Protein AF-A0A8S3U7D0-F1 (afdb_monomer_lite)

pLDDT: mean 70.33, std 17.86, range [30.7, 92.88]

Radius of gyration: 31.57 Å; chains: 1; bounding box: 53×74×110 Å

Secondary structure (DSSP, 8-state):
---SHHHHHHHHHHHHHHHHHHHHHHHHHHHHHHHHHHHHHHHHHHHHHHHHHHHH---HHHHHHHHHHHHHHHHHHHHHHHHHHHHHHHS------SS---------------------SHHHHHHHHHHHHHHHHHHHHHHHHHHHHHHHHHHHHHHHHHHHS-------

Sequence (172 aa):
MSHSESVSDRELRSLRTLTSDGDHLFEQSNERHHYILRTIKRDIDAILLDVDYLKSYRTRESESEHASFKVSFYALKAKISVVKQHLSELLPRRSIENSERTHKSRSSQHSSRHTVSTRHSSLSAQSEILKQTVKLETAKTRLKYAKEEAELLHREATLKAEKKCPRYEARR

Foldseek 3Di:
DPDPPVVVVVVVVVVVVVVVVVVVVVVVVVVVVVVVVVVVVVVVVVLVVLLVVLVVDPDPVSVVVNVVSVVVVVVVVVVVVVVVVVVVVVDPCPPPPPDPDDDDDDDDDDDDDDDDDDDPDPVVVVVVVVVVVVVVVVVVVVVVVVVVVVVVVVVVVVVVVCVVDDPPDDDD

Organism: Mytilus edulis (NCBI:txid6550)

Structure (mmCIF, N/CA/C/O backbone):
data_AF-A0A8S3U7D0-F1
#
_entry.id   AF-A0A8S3U7D0-F1
#
loop_
_atom_site.group_PDB
_atom_site.id
_atom_site.type_symbol
_atom_site.label_atom_id
_atom_site.label_alt_id
_atom_site.label_comp_id
_atom_site.label_asym_id
_atom_site.label_entity_id
_atom_site.label_seq_id
_atom_site.pdbx_PDB_ins_code
_atom_site.Cartn_x
_atom_site.Cartn_y
_atom_site.Cartn_z
_atom_site.occupancy
_atom_site.B_iso_or_equiv
_atom_site.auth_seq_id
_atom_site.auth_comp_id
_atom_site.auth_asym_id
_atom_site.auth_atom_id
_atom_site.pdbx_PDB_model_num
ATOM 1 N N . MET A 1 1 ? 32.929 -15.141 -57.058 1.00 44.50 1 MET A N 1
ATOM 2 C CA . MET A 1 1 ? 33.149 -14.068 -56.064 1.00 44.50 1 MET A CA 1
ATOM 3 C C . MET A 1 1 ? 31.771 -13.597 -55.623 1.00 44.50 1 MET A C 1
ATOM 5 O O . MET A 1 1 ? 31.248 -12.659 -56.200 1.00 44.50 1 MET A O 1
ATOM 9 N N . SER A 1 2 ? 31.137 -14.331 -54.701 1.00 50.75 2 SER A N 1
ATOM 10 C CA . SER A 1 2 ? 29.699 -14.203 -54.391 1.00 50.75 2 SER A CA 1
ATOM 11 C C . SER A 1 2 ? 29.471 -14.387 -52.885 1.00 50.75 2 SER A C 1
ATOM 13 O O . SER A 1 2 ? 28.762 -15.291 -52.453 1.00 50.75 2 SER A O 1
ATOM 15 N N . HIS A 1 3 ? 30.186 -13.619 -52.062 1.00 47.50 3 HIS A N 1
ATOM 16 C CA . HIS A 1 3 ? 30.156 -13.754 -50.595 1.00 47.50 3 HIS A CA 1
ATOM 17 C C . HIS A 1 3 ? 29.755 -12.465 -49.862 1.00 47.50 3 HIS A C 1
ATOM 19 O O . HIS A 1 3 ? 29.765 -12.439 -48.636 1.00 47.50 3 HIS A O 1
ATOM 25 N N . SER A 1 4 ? 29.365 -11.407 -50.580 1.00 52.38 4 SER A N 1
ATOM 26 C CA . SER A 1 4 ? 28.982 -10.125 -49.972 1.00 52.38 4 SER A CA 1
ATOM 27 C C . SER A 1 4 ? 27.483 -9.983 -49.678 1.00 52.38 4 SER A C 1
ATOM 29 O O . SER A 1 4 ? 27.128 -9.236 -48.774 1.00 52.38 4 SER A O 1
ATOM 31 N N . GLU A 1 5 ? 26.594 -10.705 -50.369 1.00 51.06 5 GLU A N 1
ATOM 32 C CA . GLU A 1 5 ? 25.137 -10.574 -50.156 1.00 51.06 5 GLU A CA 1
ATOM 33 C C . GLU A 1 5 ? 24.626 -11.352 -48.929 1.00 51.06 5 GLU A C 1
ATOM 35 O O . GLU A 1 5 ? 23.720 -10.899 -48.235 1.00 51.06 5 GLU A O 1
ATOM 40 N N . SER A 1 6 ? 25.251 -12.479 -48.571 1.00 56.03 6 SER A N 1
ATOM 41 C CA . SER A 1 6 ? 24.789 -13.330 -47.460 1.00 56.03 6 SER A CA 1
ATOM 42 C C . SER A 1 6 ? 25.067 -12.763 -46.062 1.00 56.03 6 SER A C 1
ATOM 44 O O . SER A 1 6 ? 24.451 -13.197 -45.088 1.00 56.03 6 SER A O 1
ATOM 46 N N . VAL A 1 7 ? 26.014 -11.827 -45.940 1.00 54.53 7 VAL A N 1
ATOM 47 C CA . VAL A 1 7 ? 26.353 -11.189 -44.656 1.00 54.53 7 VAL A CA 1
ATOM 48 C C . VAL A 1 7 ? 25.312 -10.124 -44.305 1.00 54.53 7 VAL A C 1
ATOM 50 O O . VAL A 1 7 ? 24.839 -10.091 -43.172 1.00 54.53 7 VAL A O 1
ATOM 53 N N . SER A 1 8 ? 24.861 -9.351 -45.298 1.00 66.12 8 SER A N 1
ATOM 54 C CA . SER A 1 8 ? 23.867 -8.287 -45.112 1.00 66.12 8 SER A CA 1
ATOM 55 C C . SER A 1 8 ? 22.503 -8.834 -44.676 1.00 66.12 8 SER A C 1
ATOM 57 O O . SER A 1 8 ? 21.916 -8.350 -43.710 1.00 66.12 8 SER A O 1
ATOM 59 N N . ASP A 1 9 ? 22.038 -9.925 -45.288 1.00 61.69 9 ASP A N 1
ATOM 60 C CA . ASP A 1 9 ? 20.778 -10.570 -44.898 1.00 61.69 9 ASP A CA 1
ATOM 61 C C . ASP A 1 9 ? 20.821 -11.175 -43.490 1.00 61.69 9 ASP A C 1
ATOM 63 O O . ASP A 1 9 ? 19.810 -11.210 -42.782 1.00 61.69 9 ASP A O 1
ATOM 67 N N . ARG A 1 10 ? 21.990 -11.662 -43.061 1.00 63.62 10 ARG A N 1
ATOM 68 C CA . ARG A 1 10 ? 22.183 -12.214 -41.717 1.00 63.62 10 ARG A CA 1
ATOM 69 C C . ARG A 1 10 ? 22.217 -11.109 -40.662 1.00 63.62 10 ARG A C 1
ATOM 71 O O . ARG A 1 10 ? 21.615 -11.274 -39.602 1.00 63.62 10 ARG A O 1
ATOM 78 N N . GLU A 1 11 ? 22.861 -9.985 -40.960 1.00 64.75 11 GLU A N 1
ATOM 79 C CA . GLU A 1 11 ? 22.884 -8.802 -40.094 1.00 64.75 11 GLU A CA 1
ATOM 80 C C . GLU A 1 11 ? 21.499 -8.160 -39.967 1.00 64.75 11 GLU A C 1
ATOM 82 O O . GLU A 1 11 ? 21.070 -7.856 -38.856 1.00 64.75 11 GLU A O 1
ATOM 87 N N . LEU A 1 12 ? 20.743 -8.050 -41.065 1.00 60.19 12 LEU A N 1
ATOM 88 C CA . LEU A 1 12 ? 19.370 -7.534 -41.055 1.00 60.19 12 LEU A CA 1
ATOM 89 C C . LEU A 1 12 ? 18.411 -8.426 -40.255 1.00 60.19 12 LEU A C 1
ATOM 91 O O . LEU A 1 12 ? 17.553 -7.917 -39.530 1.00 60.19 12 LEU A O 1
ATOM 95 N N . ARG A 1 13 ? 18.560 -9.756 -40.340 1.00 62.44 13 ARG A N 1
ATOM 96 C CA . ARG A 1 13 ? 17.793 -10.693 -39.500 1.00 62.44 13 ARG A CA 1
ATOM 97 C C . ARG A 1 13 ? 18.176 -10.571 -38.028 1.00 62.44 13 ARG A C 1
ATOM 99 O O . ARG A 1 13 ? 17.275 -10.518 -37.201 1.00 62.44 13 ARG A O 1
ATOM 106 N N . SER A 1 14 ? 19.471 -10.461 -37.725 1.00 60.16 14 SER A N 1
ATOM 107 C CA . SER A 1 14 ? 19.988 -10.274 -36.362 1.00 60.16 14 SER A CA 1
ATOM 108 C C . SER A 1 14 ? 19.473 -8.978 -35.721 1.00 60.16 14 SER A C 1
ATOM 110 O O . SER A 1 14 ? 18.976 -8.986 -34.594 1.00 60.16 14 SER A O 1
ATOM 112 N N . LEU A 1 15 ? 19.501 -7.871 -36.469 1.00 59.97 15 LEU A N 1
ATOM 113 C CA . LEU A 1 15 ? 18.948 -6.581 -36.049 1.00 59.97 15 LEU A CA 1
ATOM 114 C C . LEU A 1 15 ? 17.433 -6.655 -35.828 1.00 59.97 15 LEU A C 1
ATOM 116 O O . LEU A 1 15 ? 16.942 -6.143 -34.824 1.00 59.97 15 LEU A O 1
ATOM 120 N N . ARG A 1 16 ? 16.685 -7.335 -36.710 1.00 58.47 16 ARG A N 1
ATOM 121 C CA . ARG A 1 16 ? 15.242 -7.563 -36.517 1.00 58.47 16 ARG A CA 1
ATOM 122 C C . ARG A 1 16 ? 14.942 -8.381 -35.266 1.00 58.47 16 ARG A C 1
ATOM 124 O O . ARG A 1 16 ? 14.026 -8.011 -34.542 1.00 58.47 16 ARG A O 1
ATOM 131 N N . THR A 1 17 ? 15.701 -9.440 -34.984 1.00 62.88 17 THR A N 1
ATOM 132 C CA . THR A 1 17 ? 15.531 -10.225 -33.750 1.00 62.88 17 THR A CA 1
ATOM 133 C C . THR A 1 17 ? 15.858 -9.406 -32.505 1.00 62.88 17 THR A C 1
ATOM 135 O O . THR A 1 17 ? 15.052 -9.382 -31.588 1.00 62.88 17 THR A O 1
ATOM 138 N N . LEU A 1 18 ? 16.945 -8.625 -32.509 1.00 62.50 18 LEU A N 1
ATOM 139 C CA . LEU A 1 18 ? 17.284 -7.710 -31.408 1.00 62.50 18 LEU A CA 1
ATOM 140 C C . LEU A 1 18 ? 16.193 -6.659 -31.153 1.00 62.50 18 LEU A C 1
ATOM 142 O O . LEU A 1 18 ? 15.922 -6.315 -30.005 1.00 62.50 18 LEU A O 1
ATOM 146 N N . THR A 1 19 ? 15.562 -6.165 -32.219 1.00 72.19 19 THR A N 1
ATOM 147 C CA . THR A 1 19 ? 14.475 -5.181 -32.117 1.00 72.19 19 THR A CA 1
ATOM 148 C C . THR A 1 19 ? 13.193 -5.839 -31.600 1.00 72.19 19 THR A C 1
ATOM 150 O O . THR A 1 19 ? 12.587 -5.329 -30.667 1.00 72.19 19 THR A O 1
ATOM 153 N N . SER A 1 20 ? 12.838 -7.016 -32.124 1.00 72.94 20 SER A N 1
ATOM 154 C CA . SER A 1 20 ? 11.674 -7.795 -31.678 1.00 72.94 20 SER A CA 1
ATOM 155 C C . SER A 1 20 ? 11.792 -8.243 -30.219 1.00 72.94 20 SER A C 1
ATOM 157 O O . SER A 1 20 ? 10.808 -8.205 -29.485 1.00 72.94 20 SER A O 1
ATOM 159 N N . ASP A 1 21 ? 12.982 -8.662 -29.789 1.00 74.81 21 ASP A N 1
ATOM 160 C CA . ASP A 1 21 ? 13.243 -9.045 -28.401 1.00 74.81 21 ASP A CA 1
ATOM 161 C C . ASP A 1 21 ? 13.171 -7.817 -27.482 1.00 74.81 21 ASP A C 1
ATOM 163 O O . ASP A 1 21 ? 12.626 -7.893 -26.381 1.00 74.81 21 ASP A O 1
ATOM 167 N N . GLY A 1 22 ? 13.665 -6.663 -27.947 1.00 76.00 22 GLY A N 1
ATOM 168 C CA . GLY A 1 22 ? 13.534 -5.382 -27.253 1.00 76.00 22 GLY A CA 1
ATOM 169 C C . GLY A 1 22 ? 12.078 -4.946 -27.079 1.00 76.00 22 GLY A C 1
ATOM 170 O O . GLY A 1 22 ? 11.684 -4.574 -25.973 1.00 76.00 22 GLY A O 1
ATOM 171 N N . ASP A 1 23 ? 11.274 -5.057 -28.137 1.00 72.19 23 ASP A N 1
ATOM 172 C CA . ASP A 1 23 ? 9.846 -4.735 -28.121 1.00 72.19 23 ASP A CA 1
ATOM 173 C C . ASP A 1 23 ? 9.082 -5.667 -27.172 1.00 72.19 23 ASP A C 1
ATOM 175 O O . ASP A 1 23 ? 8.325 -5.200 -26.322 1.00 72.19 23 ASP A O 1
ATOM 179 N N . HIS A 1 24 ? 9.361 -6.973 -27.221 1.00 79.38 24 HIS A N 1
ATOM 180 C CA . HIS A 1 24 ? 8.751 -7.950 -26.321 1.00 79.38 24 HIS A CA 1
ATOM 181 C C . HIS A 1 24 ? 9.128 -7.704 -24.848 1.00 79.38 24 HIS A C 1
ATOM 183 O O . HIS A 1 24 ? 8.281 -7.785 -23.958 1.00 79.38 24 HIS A O 1
ATOM 189 N N . LEU A 1 25 ? 10.392 -7.373 -24.556 1.00 77.88 25 LEU A N 1
ATOM 190 C CA . LEU A 1 25 ? 10.829 -7.030 -23.197 1.00 77.88 25 LEU A CA 1
ATOM 191 C C . LEU A 1 25 ? 10.197 -5.724 -22.699 1.00 77.88 25 LEU A C 1
ATOM 193 O O . LEU A 1 25 ? 9.839 -5.621 -21.521 1.00 77.88 25 LEU A O 1
ATOM 197 N N . PHE A 1 26 ? 10.044 -4.733 -23.579 1.00 75.06 26 PHE A N 1
ATOM 198 C CA . PHE A 1 26 ? 9.354 -3.488 -23.261 1.00 75.06 26 PHE A CA 1
ATOM 199 C C . PHE A 1 26 ? 7.873 -3.735 -22.964 1.00 75.06 26 PHE A C 1
ATOM 201 O O . PHE A 1 26 ? 7.370 -3.262 -21.944 1.00 75.06 26 PHE A O 1
ATOM 208 N N . GLU A 1 27 ? 7.195 -4.522 -23.796 1.00 79.94 27 GLU A N 1
ATOM 209 C CA . GLU A 1 27 ? 5.783 -4.859 -23.635 1.00 79.94 27 GLU A CA 1
ATOM 210 C C . GLU A 1 27 ? 5.547 -5.662 -22.349 1.00 79.94 27 GLU A C 1
ATOM 212 O O . GLU A 1 27 ? 4.723 -5.270 -21.523 1.00 79.94 27 GLU A O 1
ATOM 217 N N . GLN A 1 28 ? 6.379 -6.672 -22.075 1.00 83.50 28 GLN A N 1
ATOM 218 C CA . GLN A 1 28 ? 6.338 -7.434 -20.823 1.00 83.50 28 GLN A CA 1
ATOM 219 C C . GLN A 1 28 ? 6.586 -6.549 -19.590 1.00 83.50 28 GLN A C 1
ATOM 221 O O . GLN A 1 28 ? 5.946 -6.713 -18.544 1.00 83.50 28 GLN A O 1
ATOM 226 N N . SER A 1 29 ? 7.525 -5.604 -19.680 1.00 80.38 29 SER A N 1
ATOM 227 C CA . SER A 1 29 ? 7.755 -4.625 -18.617 1.00 80.38 29 SER A CA 1
ATOM 228 C C . SER A 1 29 ? 6.515 -3.757 -18.413 1.00 80.38 29 SER A C 1
ATOM 230 O O . SER A 1 29 ? 6.062 -3.578 -17.281 1.00 80.38 29 SER A O 1
ATOM 232 N N . ASN A 1 30 ? 5.916 -3.257 -19.490 1.00 83.50 30 ASN A N 1
ATOM 233 C CA . ASN A 1 30 ? 4.748 -2.390 -19.429 1.00 83.50 30 ASN A CA 1
ATOM 234 C C . ASN A 1 30 ? 3.520 -3.120 -18.856 1.00 83.50 30 ASN A C 1
ATOM 236 O O . ASN A 1 30 ? 2.820 -2.579 -18.000 1.00 83.50 30 ASN A O 1
ATOM 240 N N . GLU A 1 31 ? 3.307 -4.385 -19.225 1.00 87.31 31 GLU A N 1
ATOM 241 C CA . GLU A 1 31 ? 2.273 -5.247 -18.644 1.00 87.31 31 GLU A CA 1
ATOM 242 C C . GLU A 1 31 ? 2.448 -5.430 -17.134 1.00 87.31 31 GLU A C 1
ATOM 244 O O . GLU A 1 31 ? 1.482 -5.292 -16.375 1.00 87.31 31 GLU A O 1
ATOM 249 N N . ARG A 1 32 ? 3.682 -5.672 -16.670 1.00 87.00 32 ARG A N 1
ATOM 250 C CA . ARG A 1 32 ? 3.983 -5.759 -15.231 1.00 87.00 32 ARG A CA 1
ATOM 251 C C . ARG A 1 32 ? 3.664 -4.454 -14.512 1.00 87.00 32 ARG A C 1
ATOM 253 O O . ARG A 1 32 ? 3.028 -4.484 -13.458 1.00 87.00 32 ARG A O 1
ATOM 260 N N . HIS A 1 33 ? 4.057 -3.313 -15.074 1.00 85.12 33 HIS A N 1
ATOM 261 C CA . HIS A 1 33 ? 3.747 -2.010 -14.487 1.00 85.12 33 HIS A CA 1
ATOM 262 C C . HIS A 1 33 ? 2.235 -1.755 -14.457 1.00 85.12 33 HIS A C 1
ATOM 264 O O . HIS A 1 33 ? 1.705 -1.336 -13.428 1.00 85.12 33 HIS A O 1
ATOM 270 N N . HIS A 1 34 ? 1.511 -2.082 -15.530 1.00 89.06 34 HIS A N 1
ATOM 271 C CA . HIS A 1 34 ? 0.053 -1.987 -15.568 1.00 89.06 34 HIS A CA 1
ATOM 272 C C . HIS A 1 34 ? -0.624 -2.880 -14.528 1.00 89.06 34 HIS A C 1
ATOM 274 O O . HIS A 1 34 ? -1.575 -2.442 -13.878 1.00 89.06 34 HIS A O 1
ATOM 280 N N . TYR A 1 35 ? -0.137 -4.105 -14.338 1.00 91.25 35 TYR A N 1
ATOM 281 C CA . TYR A 1 35 ? -0.630 -5.000 -13.297 1.00 91.25 35 TYR A CA 1
ATOM 282 C C . TYR A 1 35 ? -0.431 -4.396 -11.902 1.00 91.25 35 TYR A C 1
ATOM 284 O O . TYR A 1 35 ? -1.390 -4.296 -11.138 1.00 91.25 35 TYR A O 1
ATOM 292 N N . ILE A 1 36 ? 0.777 -3.910 -11.600 1.00 89.75 36 ILE A N 1
ATOM 293 C CA . ILE A 1 36 ? 1.095 -3.270 -10.315 1.00 89.75 36 ILE A CA 1
ATOM 294 C C . ILE A 1 36 ? 0.192 -2.055 -10.076 1.00 89.75 36 ILE A C 1
ATOM 296 O O . ILE A 1 36 ? -0.382 -1.917 -8.997 1.00 89.75 36 ILE A O 1
ATOM 300 N N . LEU A 1 37 ? 0.002 -1.202 -11.086 1.00 89.62 37 LEU A N 1
ATOM 301 C CA . LEU A 1 37 ? -0.868 -0.030 -10.984 1.00 89.62 37 LEU A CA 1
ATOM 302 C C . LEU A 1 37 ? -2.331 -0.408 -10.715 1.00 89.62 37 LEU A C 1
ATOM 304 O O . LEU A 1 37 ? -2.998 0.266 -9.931 1.00 89.62 37 LEU A O 1
ATOM 308 N N . ARG A 1 38 ? -2.838 -1.493 -11.319 1.00 92.12 38 ARG A N 1
ATOM 309 C CA . ARG A 1 38 ? -4.192 -1.996 -11.027 1.00 92.12 38 ARG A CA 1
ATOM 310 C C . ARG A 1 38 ? -4.315 -2.514 -9.599 1.00 92.12 38 ARG A C 1
ATOM 312 O O . ARG A 1 38 ? -5.336 -2.256 -8.970 1.00 92.12 38 ARG A O 1
ATOM 319 N N . THR A 1 39 ? -3.308 -3.220 -9.093 1.00 91.00 39 THR A N 1
ATOM 320 C CA . THR A 1 39 ? -3.295 -3.704 -7.705 1.00 91.00 39 THR A CA 1
ATOM 321 C C . THR A 1 39 ? -3.297 -2.535 -6.729 1.00 91.00 39 THR A C 1
ATOM 323 O O . THR A 1 39 ? -4.188 -2.454 -5.895 1.00 91.00 39 THR A O 1
ATOM 326 N N . ILE A 1 40 ? -2.409 -1.555 -6.929 1.00 88.94 40 ILE A N 1
ATOM 327 C CA . ILE A 1 40 ? -2.368 -0.336 -6.109 1.00 88.94 40 ILE A CA 1
ATOM 328 C C . ILE A 1 40 ? -3.721 0.383 -6.125 1.00 88.94 40 ILE A C 1
ATOM 330 O O . ILE A 1 40 ? -4.181 0.850 -5.088 1.00 88.94 40 ILE A O 1
ATOM 334 N N . LYS A 1 41 ? -4.379 0.469 -7.289 1.00 91.69 41 LYS A N 1
ATOM 335 C CA . LYS A 1 41 ? -5.713 1.070 -7.385 1.00 91.69 41 LYS A CA 1
ATOM 336 C C . LYS A 1 41 ? -6.731 0.326 -6.515 1.00 91.69 41 LYS A C 1
ATOM 338 O O . LYS A 1 41 ? -7.444 0.973 -5.760 1.00 91.69 41 LYS A O 1
ATOM 343 N N . ARG A 1 42 ? -6.776 -1.008 -6.595 1.00 92.88 42 ARG A N 1
ATOM 344 C CA . ARG A 1 42 ? -7.686 -1.824 -5.773 1.00 92.88 42 ARG A CA 1
ATOM 345 C C . ARG A 1 42 ? -7.424 -1.642 -4.281 1.00 92.88 42 ARG A C 1
ATOM 347 O O . ARG A 1 42 ? -8.378 -1.510 -3.526 1.00 92.88 42 ARG A O 1
ATOM 354 N N . ASP A 1 43 ? -6.159 -1.587 -3.878 1.00 90.44 43 ASP A N 1
ATOM 355 C CA . ASP A 1 43 ? -5.785 -1.382 -2.477 1.00 90.44 43 ASP A CA 1
ATOM 356 C C . ASP A 1 43 ? -6.233 0.001 -1.981 1.00 90.44 43 ASP A C 1
ATOM 358 O O . ASP A 1 43 ? -6.752 0.130 -0.874 1.00 90.44 43 ASP A O 1
ATOM 362 N N . ILE A 1 44 ? -6.089 1.041 -2.812 1.00 91.75 44 ILE A N 1
ATOM 363 C CA . ILE A 1 44 ? -6.593 2.387 -2.503 1.00 91.75 44 ILE A CA 1
ATOM 364 C C . ILE A 1 44 ? -8.117 2.375 -2.368 1.00 91.75 44 ILE A C 1
ATOM 366 O O . ILE A 1 44 ? -8.634 2.928 -1.400 1.00 91.75 44 ILE A O 1
ATOM 370 N N . ASP A 1 45 ? -8.828 1.748 -3.307 1.00 90.56 45 ASP A N 1
ATOM 371 C CA . ASP A 1 45 ? -10.291 1.671 -3.283 1.00 90.56 45 ASP A CA 1
ATOM 372 C C . ASP A 1 45 ? -10.785 0.935 -2.021 1.00 90.56 45 ASP A C 1
ATOM 374 O O . ASP A 1 45 ? -11.733 1.388 -1.379 1.00 90.56 45 ASP A O 1
ATOM 378 N N . ALA A 1 46 ? -10.104 -0.141 -1.608 1.00 89.31 46 ALA A N 1
ATOM 379 C CA . ALA A 1 46 ? -10.403 -0.866 -0.372 1.00 89.31 46 ALA A CA 1
ATOM 380 C C . ALA A 1 46 ? -10.187 0.001 0.880 1.00 89.31 46 ALA A C 1
ATOM 382 O O . ALA A 1 46 ? -11.072 0.092 1.725 1.00 89.31 46 ALA A O 1
ATOM 383 N N . ILE A 1 47 ? -9.060 0.716 0.966 1.00 87.88 47 ILE A N 1
ATOM 384 C CA . ILE A 1 47 ? -8.782 1.627 2.089 1.00 87.88 47 ILE A CA 1
ATOM 385 C C . ILE A 1 47 ? -9.831 2.742 2.167 1.00 87.88 47 ILE A C 1
ATOM 387 O O . ILE A 1 47 ? -10.238 3.133 3.259 1.00 87.88 47 ILE A O 1
ATOM 391 N N . LEU A 1 48 ? -10.261 3.287 1.025 1.00 87.19 48 LEU A N 1
ATOM 392 C CA . LEU A 1 48 ? -11.303 4.315 0.999 1.00 87.19 48 LEU A CA 1
ATOM 393 C C . LEU A 1 48 ? -12.639 3.768 1.514 1.00 87.19 48 LEU A C 1
ATOM 395 O O . LEU A 1 48 ? -13.300 4.450 2.298 1.00 87.19 48 LEU A O 1
ATOM 399 N N . LEU A 1 49 ? -12.990 2.536 1.136 1.00 86.88 49 LEU A N 1
ATOM 400 C CA . LEU A 1 49 ? -14.181 1.850 1.631 1.00 86.88 49 LEU A CA 1
ATOM 401 C C . LEU A 1 49 ? -14.126 1.652 3.156 1.00 86.88 49 LEU A C 1
ATOM 403 O O . LEU A 1 49 ? -15.088 1.983 3.846 1.00 86.88 49 LEU A O 1
ATOM 407 N N . ASP A 1 50 ? -12.991 1.187 3.683 1.00 79.75 50 ASP A N 1
ATOM 408 C CA . ASP A 1 50 ? -12.781 0.989 5.123 1.00 79.75 50 ASP A CA 1
ATOM 409 C C . ASP A 1 50 ? -12.859 2.313 5.889 1.00 79.75 50 ASP A C 1
ATOM 411 O O . ASP A 1 50 ? -13.473 2.402 6.950 1.00 79.75 50 ASP A O 1
ATOM 415 N N . VAL A 1 51 ? -12.281 3.382 5.336 1.00 78.19 51 VAL A N 1
ATOM 416 C CA . VAL A 1 51 ? -12.345 4.723 5.925 1.00 78.19 51 VAL A CA 1
ATOM 417 C C . VAL A 1 51 ? -13.782 5.235 5.990 1.00 78.19 51 VAL A C 1
ATOM 419 O O . VAL A 1 51 ? -14.165 5.831 6.998 1.00 78.19 51 VAL A O 1
ATOM 422 N N . ASP A 1 52 ? -14.576 5.034 4.941 1.00 78.38 52 ASP A N 1
ATOM 423 C CA . ASP A 1 52 ? -15.973 5.465 4.925 1.00 78.38 52 ASP A CA 1
ATOM 424 C C . ASP A 1 52 ? -16.851 4.599 5.839 1.00 78.38 52 ASP A C 1
ATOM 426 O O . ASP A 1 52 ? -17.702 5.138 6.553 1.00 78.38 52 ASP A O 1
ATOM 430 N N . TYR A 1 53 ? -16.576 3.294 5.921 1.00 75.06 53 TYR A N 1
ATOM 431 C CA . TYR A 1 53 ? -17.182 2.404 6.908 1.00 75.06 53 TYR A CA 1
ATOM 432 C C . TYR A 1 53 ? -16.873 2.874 8.336 1.00 75.06 53 TYR A C 1
ATOM 434 O O . TYR A 1 53 ? -17.793 3.106 9.119 1.00 75.06 53 TYR A O 1
ATOM 442 N N . LEU A 1 54 ? -15.608 3.131 8.672 1.00 67.50 54 LEU A N 1
ATOM 443 C CA . LEU A 1 54 ? -15.209 3.576 10.010 1.00 67.50 54 LEU A CA 1
ATOM 444 C C . LEU A 1 54 ? -15.783 4.947 10.386 1.00 67.50 54 LEU A C 1
ATOM 446 O O . LEU A 1 54 ? -16.146 5.146 11.542 1.00 67.50 54 LEU A O 1
ATOM 450 N N . LYS A 1 55 ? -15.944 5.877 9.434 1.00 66.50 55 LYS A N 1
ATOM 451 C CA . LYS A 1 55 ? -16.637 7.157 9.686 1.00 66.50 55 LYS A CA 1
ATOM 452 C C . LYS A 1 55 ? -18.105 6.977 10.081 1.00 66.50 55 LYS A C 1
ATOM 454 O O . LYS A 1 55 ? -18.653 7.847 10.759 1.00 66.50 55 LYS A O 1
ATOM 459 N N . SER A 1 56 ? -18.755 5.902 9.630 1.00 66.19 56 SER A N 1
ATOM 460 C CA . SER A 1 56 ? -20.160 5.627 9.955 1.00 66.19 56 SER A CA 1
ATOM 461 C C . SER A 1 56 ? -20.350 5.103 11.385 1.00 66.19 56 SER A C 1
ATOM 463 O O . SER A 1 56 ? -21.406 5.315 11.983 1.00 66.19 56 SER A O 1
ATOM 465 N N . TYR A 1 57 ? -19.304 4.520 11.980 1.00 57.75 57 TYR A N 1
ATOM 466 C CA . TYR A 1 57 ? -19.282 4.110 13.381 1.00 57.75 57 TYR A CA 1
ATOM 467 C C . TYR A 1 57 ? -18.732 5.253 14.245 1.00 57.75 57 TYR A C 1
ATOM 469 O O . TYR A 1 57 ? -17.592 5.675 14.090 1.00 57.75 57 TYR A O 1
ATOM 477 N N . ARG A 1 58 ? -19.537 5.778 15.178 1.00 61.91 58 ARG A N 1
ATOM 478 C CA . ARG A 1 58 ? -19.138 6.828 16.142 1.00 61.91 58 ARG A CA 1
ATOM 479 C C . ARG A 1 58 ? -18.655 6.216 17.456 1.00 61.91 58 ARG A C 1
ATOM 481 O O . ARG A 1 58 ? -19.224 6.459 18.517 1.00 61.91 58 ARG A O 1
ATOM 488 N N . THR A 1 59 ? -17.644 5.364 17.364 1.00 69.62 59 THR A N 1
ATOM 489 C CA . THR A 1 59 ? -17.003 4.737 18.526 1.00 69.62 59 THR A CA 1
ATOM 490 C C . THR A 1 59 ? -15.623 5.336 18.738 1.00 69.62 59 THR A C 1
ATOM 492 O O . THR A 1 59 ? -14.971 5.784 17.799 1.00 69.62 59 THR A O 1
ATOM 495 N N . ARG A 1 60 ? -15.144 5.345 19.980 1.00 67.44 60 ARG A N 1
ATOM 496 C CA . ARG A 1 60 ? -13.819 5.895 20.283 1.00 67.44 60 ARG A CA 1
ATOM 497 C C . ARG A 1 60 ? -12.697 5.060 19.642 1.00 67.44 60 ARG A C 1
ATOM 499 O O . ARG A 1 60 ? -11.652 5.613 19.304 1.00 67.44 60 ARG A O 1
ATOM 506 N N . GLU A 1 61 ? -12.922 3.759 19.426 1.00 72.56 61 GLU A N 1
ATOM 507 C CA . GLU A 1 61 ? -12.009 2.913 18.650 1.00 72.56 61 GLU A CA 1
ATOM 508 C C . GLU A 1 61 ? -11.973 3.301 17.161 1.00 72.56 61 GLU A C 1
ATOM 510 O O . GLU A 1 61 ? -10.883 3.468 16.615 1.00 72.56 61 GLU A O 1
ATOM 515 N N . SER A 1 62 ? -13.122 3.544 16.517 1.00 67.25 62 SER A N 1
ATOM 516 C CA . SER A 1 62 ? -13.163 3.926 15.093 1.00 67.25 62 SER A CA 1
ATOM 517 C C . SER A 1 62 ? -12.532 5.295 14.812 1.00 67.25 62 SER A C 1
ATOM 519 O O . SER A 1 62 ? -11.893 5.476 13.776 1.00 67.25 62 SER A O 1
ATOM 521 N N . GLU A 1 63 ? -12.624 6.255 15.739 1.00 71.00 63 GLU A N 1
ATOM 522 C CA . GLU A 1 63 ? -11.912 7.540 15.636 1.00 71.00 63 GLU A CA 1
ATOM 523 C C . GLU A 1 63 ? -10.386 7.365 15.705 1.00 71.00 63 GLU A C 1
ATOM 525 O O . GLU A 1 63 ? -9.643 8.003 14.950 1.00 71.00 63 GLU A O 1
ATOM 530 N N . SER A 1 64 ? -9.916 6.473 16.582 1.00 79.75 64 SER A N 1
ATOM 531 C CA . SER A 1 64 ? -8.498 6.126 16.715 1.00 79.75 64 SER A CA 1
ATOM 532 C C . SER A 1 64 ? -7.970 5.428 15.457 1.00 79.75 64 SER A C 1
ATOM 534 O O . SER A 1 64 ? -6.911 5.789 14.932 1.00 79.75 64 SER A O 1
ATOM 536 N N . GLU A 1 65 ? -8.728 4.472 14.920 1.00 77.56 65 GLU A N 1
ATOM 537 C CA . GLU A 1 65 ? -8.392 3.795 13.666 1.00 77.56 65 GLU A CA 1
ATOM 538 C C . GLU A 1 65 ? -8.391 4.771 12.484 1.00 77.56 65 GLU A C 1
ATOM 540 O O . GLU A 1 65 ? -7.427 4.808 11.716 1.00 77.56 65 GLU A O 1
ATOM 545 N N . HIS A 1 66 ? -9.392 5.651 12.383 1.00 75.69 66 HIS A N 1
ATOM 546 C CA . HIS A 1 66 ? -9.448 6.682 11.347 1.00 75.69 66 HIS A CA 1
ATOM 547 C C . HIS A 1 66 ? -8.237 7.628 11.399 1.00 75.69 66 HIS A C 1
ATOM 549 O O . HIS A 1 66 ? -7.655 7.959 10.360 1.00 75.69 66 HIS A O 1
ATOM 555 N N . ALA A 1 67 ? -7.809 8.043 12.596 1.00 78.69 67 ALA A N 1
ATOM 556 C CA . ALA A 1 67 ? -6.610 8.860 12.765 1.00 78.69 67 ALA A CA 1
ATOM 557 C C . ALA A 1 67 ? -5.342 8.126 12.288 1.00 78.69 67 ALA A C 1
ATOM 559 O O . ALA A 1 67 ? -4.524 8.714 11.573 1.00 78.69 67 ALA A O 1
ATOM 560 N N . SER A 1 68 ? -5.209 6.835 12.607 1.00 81.56 68 SER A N 1
ATOM 561 C CA . SER A 1 68 ? -4.100 5.986 12.147 1.00 81.56 68 SER A CA 1
ATOM 562 C C . SER A 1 68 ? -4.076 5.835 10.618 1.00 81.56 68 SER A C 1
ATOM 564 O O . SER A 1 68 ? -3.033 6.017 9.972 1.00 81.56 68 SER A O 1
ATOM 566 N N . PHE A 1 69 ? -5.241 5.605 10.006 1.00 82.56 69 PHE A N 1
ATOM 567 C CA . PHE A 1 69 ? -5.385 5.556 8.550 1.00 82.56 69 PHE A CA 1
ATOM 568 C C . PHE A 1 69 ? -5.002 6.880 7.892 1.00 82.56 69 PHE A C 1
ATOM 570 O O . PHE A 1 69 ? -4.301 6.892 6.880 1.00 82.56 69 PHE A O 1
ATOM 577 N N . LYS A 1 70 ? -5.391 8.010 8.486 1.00 86.50 70 LYS A N 1
ATOM 578 C CA . LYS A 1 70 ? -5.067 9.341 7.969 1.00 86.50 70 LYS A CA 1
ATOM 579 C C . LYS A 1 70 ? -3.556 9.602 7.959 1.00 86.50 70 LYS A C 1
ATOM 581 O O . LYS A 1 70 ? -3.032 10.119 6.971 1.00 86.50 70 LYS A O 1
ATOM 586 N N . VAL A 1 71 ? -2.842 9.201 9.013 1.00 89.62 71 VAL A N 1
ATOM 587 C CA . VAL A 1 71 ? -1.369 9.283 9.071 1.00 89.62 71 VAL A CA 1
ATOM 588 C C . VAL A 1 71 ? -0.735 8.421 7.977 1.00 89.62 71 VAL A C 1
ATOM 590 O O . VAL A 1 71 ? 0.125 8.897 7.231 1.00 89.62 71 VAL A O 1
ATOM 593 N N . SER A 1 72 ? -1.207 7.183 7.828 1.00 87.44 72 SER A N 1
ATOM 594 C CA . SER A 1 72 ? -0.725 6.250 6.803 1.00 87.44 72 SER A CA 1
ATOM 595 C C . SER A 1 72 ? -0.961 6.781 5.384 1.00 87.44 72 SER A C 1
ATOM 597 O O . SER A 1 72 ? -0.065 6.734 4.538 1.00 87.44 72 SER A O 1
ATOM 599 N N . PHE A 1 73 ? -2.127 7.380 5.139 1.00 88.06 73 PHE A N 1
ATOM 600 C CA . PHE A 1 73 ? -2.476 8.009 3.869 1.00 88.06 73 PHE A CA 1
ATOM 601 C C . PHE A 1 73 ? -1.554 9.186 3.528 1.00 88.06 73 PHE A C 1
ATOM 603 O O . PHE A 1 73 ? -1.056 9.276 2.405 1.00 88.06 73 PHE A O 1
ATOM 610 N N . TYR A 1 74 ? -1.265 10.077 4.484 1.00 89.06 74 TYR A N 1
ATOM 611 C CA . TYR A 1 74 ? -0.335 11.186 4.243 1.00 89.06 74 TYR A CA 1
ATOM 612 C C . TYR A 1 74 ? 1.096 10.706 3.988 1.00 89.06 74 TYR A C 1
ATOM 6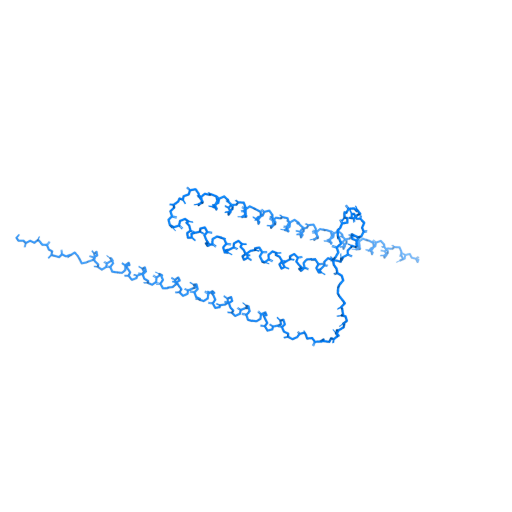14 O O . TYR A 1 74 ? 1.764 11.241 3.100 1.00 89.06 74 TYR A O 1
ATOM 622 N N . ALA A 1 75 ? 1.554 9.671 4.696 1.00 89.00 75 ALA A N 1
ATOM 623 C CA . ALA A 1 75 ? 2.859 9.064 4.446 1.00 89.00 75 ALA A CA 1
ATOM 624 C C . ALA A 1 75 ? 2.942 8.460 3.034 1.00 89.00 75 ALA A C 1
ATOM 626 O O . ALA A 1 75 ? 3.936 8.649 2.329 1.00 89.00 75 ALA A O 1
ATOM 627 N N . LEU A 1 76 ? 1.882 7.782 2.584 1.00 88.31 76 LEU A N 1
ATOM 628 C CA . LEU A 1 76 ? 1.793 7.255 1.224 1.00 88.31 76 LEU A CA 1
ATOM 629 C C . LEU A 1 76 ? 1.778 8.385 0.185 1.00 88.31 76 LEU A C 1
ATOM 631 O O . LEU A 1 76 ? 2.521 8.332 -0.795 1.00 88.31 76 LEU A O 1
ATOM 635 N N . LYS A 1 77 ? 1.002 9.446 0.425 1.00 89.19 77 LYS A N 1
ATOM 636 C CA . LYS A 1 77 ? 0.945 10.628 -0.445 1.00 89.19 77 LYS A CA 1
ATOM 637 C C . LYS A 1 77 ? 2.317 11.292 -0.594 1.00 89.19 77 LYS A C 1
ATOM 639 O O . LYS A 1 77 ? 2.689 11.665 -1.706 1.00 89.19 77 LYS A O 1
ATOM 644 N N . ALA A 1 78 ? 3.088 11.389 0.489 1.00 86.62 78 ALA A N 1
ATOM 645 C CA . ALA A 1 78 ? 4.454 11.904 0.452 1.00 86.62 78 ALA A CA 1
ATOM 646 C C . ALA A 1 78 ? 5.373 11.016 -0.405 1.00 86.62 78 ALA A C 1
ATOM 648 O O . ALA A 1 78 ? 6.069 11.528 -1.281 1.00 86.62 78 ALA A O 1
ATOM 649 N N . LYS A 1 79 ? 5.315 9.687 -0.234 1.00 89.25 79 LYS A N 1
ATOM 650 C CA . LYS A 1 79 ? 6.084 8.736 -1.060 1.00 89.25 79 LYS A CA 1
ATOM 651 C C . LYS A 1 79 ? 5.732 8.849 -2.544 1.00 89.25 79 LYS A C 1
ATOM 653 O O . LYS A 1 79 ? 6.627 8.910 -3.381 1.00 89.25 79 LYS A O 1
ATOM 658 N N . ILE A 1 80 ? 4.443 8.947 -2.872 1.00 88.12 80 ILE A N 1
ATOM 659 C CA . ILE A 1 80 ? 3.977 9.154 -4.250 1.00 88.12 80 ILE A CA 1
ATOM 660 C C . ILE A 1 80 ? 4.512 10.476 -4.810 1.00 88.12 80 ILE A C 1
ATOM 662 O O . ILE A 1 80 ? 4.915 10.524 -5.968 1.00 88.12 80 ILE A O 1
ATOM 666 N N . SER A 1 81 ? 4.547 11.544 -4.009 1.00 84.12 81 SER A N 1
ATOM 667 C CA . SER A 1 81 ? 5.094 12.835 -4.440 1.00 84.12 81 SER A CA 1
ATOM 668 C C . SER A 1 81 ? 6.581 12.748 -4.786 1.00 84.12 81 SER A C 1
ATOM 670 O O . SER A 1 81 ? 6.995 13.284 -5.810 1.00 84.12 81 SER A O 1
ATOM 672 N N . VAL A 1 82 ? 7.369 12.029 -3.980 1.00 85.94 82 VAL A N 1
ATOM 673 C CA . VAL A 1 82 ? 8.799 11.799 -4.244 1.00 85.94 82 VAL A CA 1
ATOM 674 C C . VAL A 1 82 ? 8.994 10.999 -5.532 1.00 85.94 82 VAL A C 1
ATOM 676 O O . VAL A 1 82 ? 9.802 11.375 -6.375 1.00 85.94 82 VAL A O 1
ATOM 679 N N . VAL A 1 83 ? 8.211 9.936 -5.733 1.00 85.31 83 VAL A N 1
ATOM 680 C CA . VAL A 1 83 ? 8.269 9.137 -6.968 1.00 85.31 83 VAL A CA 1
ATOM 681 C C . VAL A 1 83 ? 7.876 9.972 -8.189 1.00 85.31 83 VAL A C 1
ATOM 683 O O . VAL A 1 83 ? 8.547 9.900 -9.214 1.00 85.31 83 VAL A O 1
ATOM 686 N N . LYS A 1 84 ? 6.832 10.808 -8.092 1.00 78.75 84 LYS A N 1
ATOM 687 C CA . LYS A 1 84 ? 6.431 11.728 -9.171 1.00 78.75 84 LYS A CA 1
ATOM 688 C C . LYS A 1 84 ? 7.537 12.716 -9.523 1.00 78.75 84 LYS A C 1
ATOM 690 O O . LYS A 1 84 ? 7.780 12.944 -10.704 1.00 78.75 84 LYS A O 1
ATOM 695 N N . GLN A 1 85 ? 8.205 13.275 -8.517 1.00 77.50 85 GLN A N 1
ATOM 696 C CA . GLN A 1 85 ? 9.339 14.166 -8.734 1.00 77.50 85 GLN A CA 1
ATOM 697 C C . GLN A 1 85 ? 10.473 13.429 -9.456 1.00 77.50 85 GLN A C 1
ATOM 699 O O . GLN A 1 85 ? 10.955 13.902 -10.481 1.00 77.50 85 GLN A O 1
ATOM 704 N N . HIS A 1 86 ? 10.818 12.226 -9.005 1.00 77.06 86 HIS A N 1
ATOM 705 C CA . HIS A 1 86 ? 11.876 11.436 -9.626 1.00 77.06 86 HIS A CA 1
ATOM 706 C C . HIS A 1 86 ? 11.547 11.034 -11.074 1.00 77.06 86 HIS A C 1
ATOM 708 O O . HIS A 1 86 ? 12.390 11.120 -11.961 1.00 77.06 86 HIS A O 1
ATOM 714 N N . LEU A 1 87 ? 10.291 10.677 -11.356 1.00 76.44 87 LEU A N 1
ATOM 715 C CA . LEU A 1 87 ? 9.828 10.420 -12.723 1.00 76.44 87 LEU A CA 1
ATOM 716 C C . LEU A 1 87 ? 9.871 11.678 -13.599 1.00 76.44 87 LEU A C 1
ATOM 718 O O . LEU A 1 87 ? 10.203 11.584 -14.777 1.00 76.44 87 LEU A O 1
ATOM 722 N N . SER A 1 88 ? 9.576 12.854 -13.037 1.00 75.38 88 SER A N 1
ATOM 723 C CA . SER A 1 88 ? 9.684 14.127 -13.761 1.00 75.38 88 SER A CA 1
ATOM 724 C C . SER A 1 88 ? 11.130 14.548 -14.050 1.00 75.38 88 SER A C 1
ATOM 726 O O . SER A 1 88 ? 11.359 15.312 -14.982 1.00 75.38 88 SER A O 1
ATOM 728 N N . GLU A 1 89 ? 12.094 14.043 -13.276 1.00 72.25 89 GLU A N 1
ATOM 729 C CA . GLU A 1 89 ? 13.533 14.239 -13.493 1.00 72.25 89 GLU A CA 1
ATOM 730 C C . GLU A 1 89 ? 14.097 13.252 -14.532 1.00 72.25 89 GLU A C 1
ATOM 732 O O . GLU A 1 89 ? 15.013 13.601 -15.274 1.00 72.25 89 GLU A O 1
ATOM 737 N N . LEU A 1 90 ? 13.545 12.034 -14.607 1.00 70.81 90 LEU A N 1
ATOM 738 C CA . LEU A 1 90 ? 13.973 10.978 -15.536 1.00 70.81 90 LEU A CA 1
ATOM 739 C C . LEU A 1 90 ? 13.339 11.085 -16.929 1.00 70.81 90 LEU A C 1
ATOM 741 O O . LEU A 1 90 ? 13.935 10.648 -17.913 1.00 70.81 90 LEU A O 1
ATOM 745 N N . LEU A 1 91 ? 12.138 11.655 -17.034 1.00 57.75 91 LEU A N 1
ATOM 746 C CA . LEU A 1 91 ? 11.543 11.980 -18.325 1.00 57.75 91 LEU A CA 1
ATOM 747 C C . LEU A 1 91 ? 12.192 13.271 -18.841 1.00 57.75 91 LEU A C 1
ATOM 749 O O . LEU A 1 91 ? 12.106 14.298 -18.163 1.00 57.75 91 LEU A O 1
ATOM 753 N N . PRO A 1 92 ? 12.806 13.279 -20.041 1.00 51.41 92 PRO A N 1
ATOM 754 C CA . PRO A 1 92 ? 13.224 14.525 -20.659 1.00 51.41 92 PRO A CA 1
ATOM 755 C C . PRO A 1 92 ? 12.004 15.438 -20.699 1.00 51.41 92 PRO A C 1
ATOM 757 O O . PRO A 1 92 ? 10.943 15.008 -21.164 1.00 51.41 92 PRO A O 1
ATOM 760 N N . ARG A 1 93 ? 12.143 16.681 -20.218 1.00 53.97 93 ARG A N 1
ATOM 761 C CA . ARG A 1 93 ? 11.181 17.756 -20.482 1.00 53.97 93 ARG A CA 1
ATOM 762 C C . ARG A 1 93 ? 11.043 17.882 -22.001 1.00 53.97 93 ARG A C 1
ATOM 764 O O . ARG A 1 93 ? 11.702 18.709 -22.621 1.00 53.97 93 ARG A O 1
ATOM 771 N N . ARG A 1 94 ? 10.189 17.067 -22.626 1.00 45.78 94 ARG A N 1
ATOM 772 C CA . ARG A 1 94 ? 9.581 17.439 -23.895 1.00 45.78 94 ARG A CA 1
ATOM 773 C C . ARG A 1 94 ? 8.859 18.725 -23.565 1.00 45.78 94 ARG A C 1
ATOM 775 O O . ARG A 1 94 ? 7.976 18.731 -22.710 1.00 45.78 94 ARG A O 1
ATOM 782 N N . SER A 1 95 ? 9.350 19.811 -24.143 1.00 41.97 95 SER A N 1
ATOM 783 C CA . SER A 1 95 ? 8.757 21.128 -24.044 1.00 41.97 95 SER A CA 1
ATOM 784 C C . SER A 1 95 ? 7.290 21.006 -24.442 1.00 41.97 95 SER A C 1
ATOM 786 O O . SER A 1 95 ? 6.947 21.039 -25.619 1.00 41.97 95 SER A O 1
ATOM 788 N N . ILE A 1 96 ? 6.409 20.889 -23.454 1.00 46.56 96 ILE A N 1
ATOM 789 C CA . ILE A 1 96 ? 5.011 21.281 -23.601 1.00 46.56 96 ILE A CA 1
ATOM 790 C C . ILE A 1 96 ? 4.990 22.809 -23.423 1.00 46.56 96 ILE A C 1
ATOM 792 O O . ILE A 1 96 ? 4.285 23.371 -22.596 1.00 46.56 96 ILE A O 1
ATOM 796 N N . GLU A 1 97 ? 5.845 23.499 -24.177 1.00 41.88 97 GLU A N 1
ATOM 797 C CA . GLU A 1 97 ? 5.570 24.858 -24.601 1.00 41.88 97 GLU A CA 1
ATOM 798 C C . GLU A 1 97 ? 4.646 24.680 -25.799 1.00 41.88 97 GLU A C 1
ATOM 800 O O . GLU A 1 97 ? 5.092 24.219 -26.845 1.00 41.88 97 GLU A O 1
ATOM 805 N N . ASN A 1 98 ? 3.353 24.931 -25.569 1.00 38.12 98 ASN A N 1
ATOM 806 C CA . ASN A 1 98 ? 2.250 25.132 -26.526 1.00 38.12 98 ASN A CA 1
ATOM 807 C C . ASN A 1 98 ? 0.991 24.348 -26.122 1.00 38.12 98 ASN A C 1
ATOM 809 O O . ASN A 1 98 ? 0.488 23.527 -26.878 1.00 38.12 98 ASN A O 1
ATOM 813 N N . SER A 1 99 ? 0.438 24.631 -24.939 1.00 41.00 99 SER A N 1
ATOM 814 C CA . SER A 1 99 ? -1.017 24.486 -24.742 1.00 41.00 99 SER A CA 1
ATOM 815 C C . SER A 1 99 ? -1.619 25.416 -23.684 1.00 41.00 99 SER A C 1
ATOM 817 O O . SER A 1 99 ? -2.835 25.438 -23.532 1.00 41.00 99 SER A O 1
ATOM 819 N N . GLU A 1 100 ? -0.829 26.239 -22.993 1.00 41.81 100 GLU A N 1
ATOM 820 C CA . GLU A 1 100 ? -1.361 27.227 -22.045 1.00 41.81 100 GLU A CA 1
ATOM 821 C C . GLU A 1 100 ? -1.147 28.649 -22.574 1.00 41.81 100 GLU A C 1
ATOM 823 O O . GLU A 1 100 ? -0.476 29.489 -21.978 1.00 41.81 100 GLU A O 1
ATOM 828 N N . ARG A 1 101 ? -1.731 28.940 -23.743 1.00 42.75 101 ARG A N 1
ATOM 829 C CA . ARG A 1 101 ? -2.121 30.320 -24.043 1.00 42.75 101 ARG A CA 1
ATOM 830 C C . ARG A 1 101 ? -3.505 30.539 -23.454 1.00 42.75 101 ARG A C 1
ATOM 832 O O . ARG A 1 101 ? -4.405 29.751 -23.691 1.00 42.75 101 ARG A O 1
ATOM 839 N N . THR A 1 102 ? -3.598 31.655 -22.735 1.00 44.56 102 THR A N 1
ATOM 840 C CA . THR A 1 102 ? -4.756 32.243 -22.050 1.00 44.56 102 THR A CA 1
ATOM 841 C C . THR A 1 102 ? -5.121 31.585 -20.724 1.00 44.56 102 THR A C 1
ATOM 843 O O . THR A 1 102 ? -6.000 30.748 -20.668 1.00 44.56 102 THR A O 1
ATOM 846 N N . HIS A 1 103 ? -4.487 32.022 -19.633 1.00 37.09 103 HIS A N 1
ATOM 847 C CA . HIS A 1 103 ? -5.090 33.020 -18.743 1.00 37.09 103 HIS A CA 1
ATOM 848 C C . HIS A 1 103 ? -3.995 33.758 -17.952 1.00 37.09 103 HIS A C 1
ATOM 850 O O . HIS A 1 103 ? -3.204 33.177 -17.218 1.00 37.09 103 HIS A O 1
ATOM 856 N N . LYS A 1 104 ? -3.934 35.079 -18.158 1.00 39.09 104 LYS A N 1
ATOM 857 C CA . LYS A 1 104 ? -3.087 36.020 -17.418 1.00 39.09 104 LYS A CA 1
ATOM 858 C C . LYS A 1 104 ? -3.473 36.004 -15.941 1.00 39.09 104 LYS A C 1
ATOM 860 O O . LYS A 1 104 ? -4.636 36.255 -15.641 1.00 39.09 104 LYS A O 1
ATOM 865 N N . SER A 1 105 ? -2.497 35.915 -15.043 1.00 35.25 105 SER A N 1
ATOM 866 C CA . SER A 1 105 ? -2.450 36.748 -13.834 1.00 35.25 105 SER A CA 1
ATOM 867 C C . SER A 1 105 ? -1.011 36.882 -13.343 1.00 35.25 105 SER A C 1
ATOM 869 O O . SER A 1 105 ? -0.215 35.954 -13.406 1.00 35.25 105 SER A O 1
ATOM 871 N N . ARG A 1 106 ? -0.677 38.125 -13.005 1.00 39.50 106 ARG A N 1
ATOM 872 C CA . ARG A 1 106 ? 0.661 38.701 -12.847 1.00 39.50 106 ARG A CA 1
ATOM 873 C C . ARG A 1 106 ? 1.220 38.457 -11.439 1.00 39.50 106 ARG A C 1
ATOM 875 O O . ARG A 1 106 ? 0.481 38.138 -10.515 1.00 39.50 106 ARG A O 1
ATOM 882 N N . SER A 1 107 ? 2.494 38.835 -11.311 1.00 37.53 107 SER A N 1
ATOM 883 C CA . SER A 1 107 ? 3.299 39.030 -10.093 1.00 37.53 107 SER A CA 1
ATOM 884 C C . SER A 1 107 ? 4.098 37.787 -9.685 1.00 37.53 107 SER A C 1
ATOM 886 O O . SER A 1 107 ? 3.567 36.689 -9.673 1.00 37.53 107 SER A O 1
ATOM 888 N N . SER A 1 108 ? 5.394 37.853 -9.400 1.00 39.03 108 SER A N 1
ATOM 889 C CA . SER A 1 108 ? 6.347 38.965 -9.377 1.00 39.03 108 SER A CA 1
ATOM 890 C C . SER A 1 108 ? 7.759 38.386 -9.444 1.00 39.03 108 SER A C 1
ATOM 892 O O . SER A 1 108 ? 8.030 37.301 -8.935 1.00 39.03 108 SER A O 1
ATOM 894 N N . GLN A 1 109 ? 8.647 39.134 -10.088 1.00 42.94 109 GLN A N 1
ATOM 895 C CA . GLN A 1 109 ? 10.080 38.887 -10.174 1.00 42.94 109 GLN A CA 1
ATOM 896 C C . GLN A 1 109 ? 10.732 38.928 -8.784 1.00 42.94 109 GLN A C 1
ATOM 898 O O . GLN A 1 109 ? 10.459 39.849 -8.022 1.00 42.94 109 GLN A O 1
ATOM 903 N N . HIS A 1 110 ? 11.676 38.025 -8.514 1.00 30.70 110 HIS A N 1
ATOM 904 C CA . HIS A 1 110 ? 1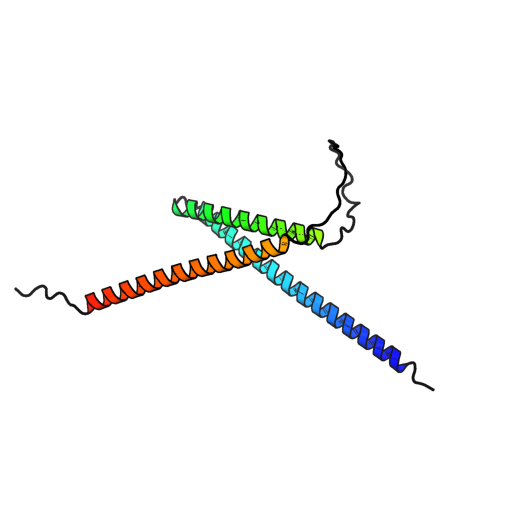2.902 38.386 -7.806 1.00 30.70 110 HIS A CA 1
ATOM 905 C C . HIS A 1 110 ? 14.075 37.518 -8.279 1.00 30.70 110 HIS A C 1
ATOM 907 O O . HIS A 1 110 ? 13.965 36.315 -8.496 1.00 30.70 110 HIS A O 1
ATOM 913 N N . SER A 1 111 ? 15.177 38.219 -8.512 1.00 37.62 111 SER A N 1
ATOM 914 C CA . SER A 1 111 ? 16.463 37.789 -9.055 1.00 37.62 111 SER A CA 1
ATOM 915 C C . SER A 1 111 ? 17.311 37.019 -8.032 1.00 37.62 111 SER A C 1
ATOM 917 O O . SER A 1 111 ? 17.229 37.331 -6.848 1.00 37.62 111 SER A O 1
ATOM 919 N N . SER A 1 112 ? 18.184 36.104 -8.487 1.00 36.31 112 SER A N 1
ATOM 920 C CA . SER A 1 112 ? 19.647 36.157 -8.238 1.00 36.31 112 SER A CA 1
ATOM 921 C C . SER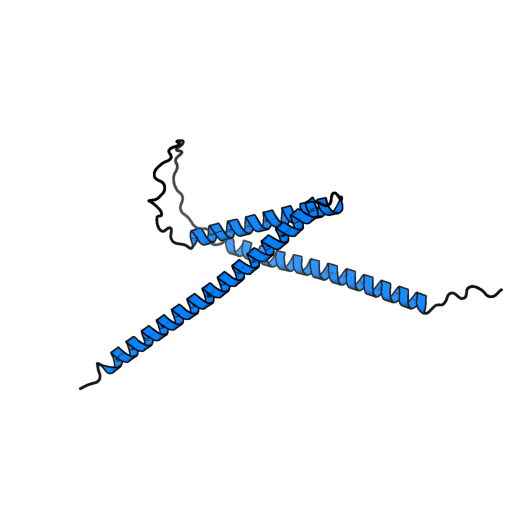 A 1 112 ? 20.354 34.781 -8.244 1.00 36.31 112 SER A C 1
ATOM 923 O O . SER A 1 112 ? 20.290 34.021 -7.288 1.00 36.31 112 SER A O 1
ATOM 925 N N . ARG A 1 113 ? 21.098 34.533 -9.331 1.00 37.53 113 ARG A N 1
ATOM 926 C CA . ARG A 1 113 ? 22.560 34.280 -9.406 1.00 37.53 113 ARG A CA 1
ATOM 927 C C . ARG A 1 113 ? 23.248 33.195 -8.526 1.00 37.53 113 ARG A C 1
ATOM 929 O O . ARG A 1 113 ? 23.419 33.370 -7.331 1.00 37.53 113 ARG A O 1
ATOM 936 N N . HIS A 1 114 ? 23.777 32.183 -9.240 1.00 37.00 114 HIS A N 1
ATOM 937 C CA . HIS A 1 114 ? 24.968 31.311 -9.061 1.00 37.00 114 HIS A CA 1
ATOM 938 C C . HIS A 1 114 ? 25.365 30.722 -7.687 1.00 37.00 114 HIS A C 1
ATOM 940 O O . HIS A 1 114 ? 25.683 31.450 -6.762 1.00 37.00 114 HIS A O 1
ATOM 946 N N . THR A 1 115 ? 25.625 29.404 -7.653 1.00 35.06 115 THR A N 1
ATOM 947 C CA . THR A 1 115 ? 26.974 28.832 -7.408 1.00 35.06 115 THR A CA 1
ATOM 948 C C . THR A 1 115 ? 27.059 27.375 -7.888 1.00 35.06 115 THR A C 1
ATOM 950 O O . THR A 1 115 ? 26.144 26.576 -7.717 1.00 35.06 115 THR A O 1
ATOM 953 N N . VAL A 1 116 ? 28.181 27.058 -8.532 1.00 49.03 116 VAL A N 1
ATOM 954 C CA . VAL A 1 116 ? 28.667 25.707 -8.846 1.00 49.03 116 VAL A CA 1
ATOM 955 C C . VAL A 1 116 ? 29.274 25.097 -7.574 1.00 49.03 116 VAL A C 1
ATOM 957 O O . VAL A 1 116 ? 29.857 25.842 -6.791 1.00 49.03 116 VAL A O 1
ATOM 960 N N . SER A 1 117 ? 29.214 23.764 -7.425 1.00 39.91 117 SER A N 1
ATOM 961 C CA . SER A 1 117 ? 30.283 22.893 -6.873 1.00 39.91 117 SER A CA 1
ATOM 962 C C . SER A 1 117 ? 29.820 21.845 -5.837 1.00 39.91 117 SER A C 1
ATOM 964 O O . SER A 1 117 ? 29.569 22.135 -4.672 1.00 39.91 117 SER A O 1
ATOM 966 N N . THR A 1 118 ? 29.807 20.592 -6.307 1.00 47.31 118 THR A N 1
ATOM 967 C CA . THR A 1 118 ? 30.405 19.397 -5.674 1.00 47.31 118 THR A CA 1
ATOM 968 C C . THR A 1 118 ? 29.953 18.979 -4.269 1.00 47.31 118 THR A C 1
ATOM 970 O O . THR A 1 118 ? 30.619 19.326 -3.299 1.00 47.31 118 THR A O 1
ATOM 973 N N . ARG A 1 119 ? 28.951 18.081 -4.158 1.00 45.34 119 ARG A N 1
ATOM 974 C CA . ARG A 1 119 ? 28.820 17.108 -3.039 1.00 45.34 119 ARG A CA 1
ATOM 975 C C . ARG A 1 119 ? 28.075 15.826 -3.462 1.00 45.34 119 ARG A C 1
ATOM 977 O O . ARG A 1 119 ? 26.860 15.752 -3.352 1.00 45.34 119 ARG A O 1
ATOM 984 N N . HIS A 1 120 ? 28.806 14.793 -3.889 1.00 44.56 120 HIS A N 1
ATOM 985 C CA . HIS A 1 120 ? 28.266 13.443 -4.157 1.00 44.56 120 HIS A CA 1
ATOM 986 C C . HIS A 1 120 ? 28.372 12.471 -2.957 1.00 44.56 120 HIS A C 1
ATOM 988 O O . HIS A 1 120 ? 28.079 11.288 -3.091 1.00 44.56 120 HIS A O 1
ATOM 994 N N . SER A 1 121 ? 28.756 12.936 -1.764 1.00 51.16 121 SER A N 1
ATOM 995 C CA . SER A 1 121 ? 29.037 12.077 -0.599 1.00 51.16 121 SER A CA 1
ATOM 996 C C . SER A 1 121 ? 27.878 11.903 0.400 1.00 51.16 121 SER A C 1
ATOM 998 O O . SER A 1 121 ? 27.961 11.046 1.276 1.00 51.16 121 SER A O 1
ATOM 1000 N N . SER A 1 122 ? 26.780 12.661 0.292 1.00 57.31 122 SER A N 1
ATOM 1001 C CA . SER A 1 122 ? 25.695 12.661 1.297 1.00 57.31 122 SER A CA 1
ATOM 1002 C C . SER A 1 122 ? 24.594 11.614 1.073 1.00 57.31 122 SER A C 1
ATOM 1004 O O . SER A 1 122 ? 23.933 11.212 2.030 1.00 57.31 122 SER A O 1
ATOM 1006 N N . LEU A 1 123 ? 24.403 11.133 -0.161 1.00 55.88 123 LEU A N 1
ATOM 1007 C CA . LEU A 1 123 ? 23.330 10.183 -0.500 1.00 55.88 123 LEU A CA 1
ATOM 1008 C C . LEU A 1 123 ? 23.643 8.746 -0.047 1.00 55.88 123 LEU A C 1
ATOM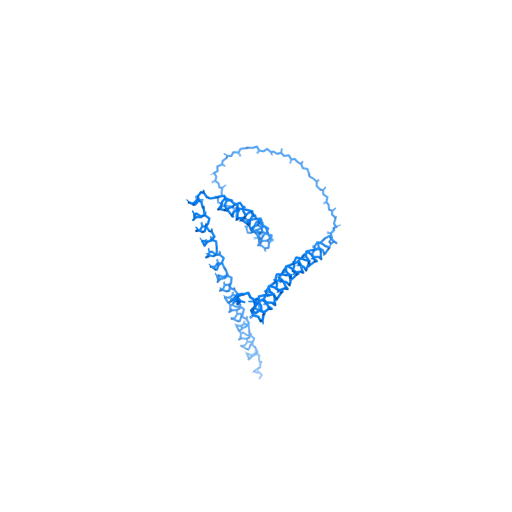 1010 O O . LEU A 1 123 ? 22.736 8.003 0.329 1.00 55.88 123 LEU A O 1
ATOM 1014 N N . SER A 1 124 ? 24.927 8.369 -0.003 1.00 59.72 124 SER A N 1
ATOM 1015 C CA . SER A 1 124 ? 25.358 7.049 0.484 1.00 59.72 124 SER A CA 1
ATOM 1016 C C . SER A 1 124 ? 25.048 6.874 1.973 1.00 59.72 124 SER A C 1
ATOM 1018 O O . SER A 1 124 ? 24.438 5.877 2.361 1.00 59.72 124 SER A O 1
ATOM 1020 N N . ALA A 1 125 ? 25.365 7.884 2.790 1.00 63.00 125 ALA A N 1
ATOM 1021 C CA . ALA A 1 125 ? 25.105 7.871 4.229 1.00 63.00 125 ALA A CA 1
ATOM 1022 C C . ALA A 1 125 ? 23.601 7.809 4.551 1.00 63.00 125 ALA A C 1
ATOM 1024 O O . ALA A 1 125 ? 23.184 7.053 5.426 1.00 63.00 125 ALA A O 1
ATOM 1025 N N . GLN A 1 126 ? 22.760 8.534 3.801 1.00 69.12 126 GLN A N 1
ATOM 1026 C CA . GLN A 1 126 ? 21.303 8.461 3.969 1.00 69.12 126 GLN A CA 1
ATOM 1027 C C . GLN A 1 126 ? 20.744 7.075 3.616 1.00 69.12 126 GLN A C 1
ATOM 1029 O O . GLN A 1 126 ? 19.862 6.572 4.312 1.00 69.12 126 GLN A O 1
ATOM 1034 N N . SER A 1 127 ? 21.284 6.421 2.582 1.00 74.75 127 SER A N 1
ATOM 1035 C CA . SER A 1 127 ? 20.864 5.066 2.201 1.00 74.75 127 SER A CA 1
ATOM 1036 C C . SER A 1 127 ? 21.198 4.019 3.272 1.00 74.75 127 SER A C 1
ATOM 1038 O O . SER A 1 127 ? 20.436 3.077 3.495 1.00 74.75 127 SER A O 1
ATOM 1040 N N . GLU A 1 128 ? 22.321 4.191 3.965 1.00 73.81 128 GLU A N 1
ATOM 1041 C CA . GLU A 1 128 ? 22.797 3.260 4.983 1.00 73.81 128 GLU A CA 1
ATOM 1042 C C . GLU A 1 128 ? 22.022 3.414 6.294 1.00 73.81 128 GLU A C 1
ATOM 1044 O O . GLU A 1 128 ? 21.616 2.414 6.891 1.00 73.81 128 GLU A O 1
ATOM 1049 N N . ILE A 1 129 ? 21.680 4.654 6.660 1.00 80.00 129 ILE A N 1
ATOM 1050 C CA . ILE A 1 129 ? 20.768 4.957 7.770 1.00 80.00 129 ILE A CA 1
ATOM 1051 C C . ILE A 1 129 ? 19.399 4.310 7.527 1.00 80.00 129 ILE A C 1
ATOM 1053 O O . ILE A 1 129 ? 18.875 3.644 8.416 1.00 80.00 129 ILE A O 1
ATOM 1057 N N . LEU A 1 130 ? 18.840 4.425 6.317 1.00 77.62 130 LEU A N 1
ATOM 1058 C CA . LEU A 1 130 ? 17.554 3.799 5.980 1.00 77.62 130 LEU A CA 1
ATOM 1059 C C . LEU A 1 130 ? 17.600 2.265 6.061 1.00 77.62 130 LEU A C 1
ATOM 1061 O O . LEU A 1 130 ? 16.656 1.632 6.531 1.00 77.62 130 LEU A O 1
ATOM 1065 N N . LYS A 1 131 ? 18.705 1.638 5.646 1.00 81.38 131 LYS A N 1
ATOM 1066 C CA . LYS A 1 131 ? 18.876 0.183 5.793 1.00 81.38 131 LYS A CA 1
ATOM 1067 C C . LYS A 1 131 ? 18.942 -0.232 7.264 1.00 81.38 131 LYS A C 1
ATOM 1069 O O . LYS A 1 131 ? 18.385 -1.266 7.631 1.00 81.38 131 LYS A O 1
ATOM 1074 N N . GLN A 1 132 ? 19.615 0.551 8.104 1.00 83.06 132 GLN A N 1
ATOM 1075 C CA . GLN A 1 132 ? 19.715 0.276 9.537 1.00 83.06 132 GLN A CA 1
ATOM 1076 C C . GLN A 1 132 ? 18.379 0.477 10.262 1.00 83.06 132 GLN A C 1
ATOM 1078 O O . GLN A 1 132 ? 18.021 -0.358 11.092 1.00 83.06 132 GLN A O 1
ATOM 1083 N N . THR A 1 133 ? 17.602 1.509 9.918 1.00 85.12 133 THR A N 1
ATOM 1084 C CA . THR A 1 133 ? 16.278 1.735 10.521 1.00 85.12 133 THR A CA 1
ATOM 1085 C C . THR A 1 133 ? 15.298 0.626 10.164 1.00 85.12 133 THR A C 1
ATOM 1087 O O . THR A 1 133 ? 14.610 0.125 11.050 1.00 85.12 133 THR A O 1
ATOM 1090 N N . VAL A 1 134 ? 15.292 0.161 8.910 1.00 86.50 134 VAL A N 1
ATOM 1091 C CA . VAL A 1 134 ? 14.468 -0.988 8.500 1.00 86.50 134 VAL A CA 1
ATOM 1092 C C . VAL A 1 134 ? 14.854 -2.238 9.287 1.00 86.50 134 VAL A C 1
ATOM 1094 O O . VAL A 1 134 ? 13.974 -2.893 9.839 1.00 86.50 134 VAL A O 1
ATOM 1097 N N . LYS A 1 135 ? 16.157 -2.539 9.409 1.00 88.44 135 LYS A N 1
ATOM 1098 C CA . LYS A 1 135 ? 16.639 -3.680 10.208 1.00 88.44 135 LYS A CA 1
ATOM 1099 C C . LYS A 1 135 ? 16.167 -3.593 11.661 1.00 88.44 135 LYS A C 1
ATOM 1101 O O . LYS A 1 135 ? 15.680 -4.588 12.200 1.00 88.44 135 LYS A O 1
ATOM 1106 N N . LEU A 1 136 ? 16.273 -2.414 12.269 1.00 88.81 136 LEU A N 1
ATOM 1107 C CA . LEU A 1 136 ? 15.874 -2.165 13.651 1.00 88.81 136 LEU A CA 1
ATOM 1108 C C . LEU A 1 136 ? 14.362 -2.340 13.848 1.00 88.81 136 LEU A C 1
ATOM 1110 O O . LEU A 1 136 ? 13.949 -3.007 14.795 1.00 88.81 136 LEU A O 1
ATOM 1114 N N . GLU A 1 137 ? 13.539 -1.822 12.937 1.00 86.62 137 GLU A N 1
ATOM 1115 C CA . GLU A 1 137 ? 12.087 -2.010 12.990 1.00 86.62 137 GLU A CA 1
ATOM 1116 C C . GLU A 1 137 ? 11.701 -3.486 12.822 1.00 86.62 137 GLU A C 1
ATOM 1118 O O . GLU A 1 137 ? 10.962 -4.014 13.650 1.00 86.62 137 GLU A O 1
ATOM 1123 N N . THR A 1 138 ? 12.296 -4.219 11.870 1.00 86.06 138 THR A N 1
ATOM 1124 C CA . THR A 1 138 ? 12.066 -5.676 11.777 1.00 86.06 138 THR A CA 1
ATOM 1125 C C . THR A 1 138 ? 12.484 -6.433 13.038 1.00 86.06 138 THR A C 1
ATOM 1127 O O . THR A 1 138 ? 11.812 -7.389 13.427 1.00 86.06 138 THR A O 1
ATOM 1130 N N . ALA A 1 139 ? 13.571 -6.025 13.701 1.00 84.94 139 ALA A N 1
ATOM 1131 C CA . ALA A 1 139 ? 14.008 -6.643 14.950 1.00 84.94 139 ALA A CA 1
ATOM 1132 C C . ALA A 1 139 ? 13.017 -6.378 16.095 1.00 84.94 139 ALA A C 1
ATOM 1134 O O . ALA A 1 139 ? 12.686 -7.303 16.836 1.00 84.94 139 ALA A O 1
ATOM 1135 N N . LYS A 1 140 ? 12.478 -5.155 16.202 1.00 89.81 140 LYS A N 1
ATOM 1136 C CA . LYS A 1 140 ? 11.422 -4.821 17.173 1.00 89.81 140 LYS A CA 1
ATOM 1137 C C . LYS A 1 140 ? 10.161 -5.645 16.948 1.00 89.81 140 LYS A C 1
ATOM 1139 O O . LYS A 1 140 ? 9.604 -6.173 17.907 1.00 89.81 140 LYS A O 1
ATOM 1144 N N . THR A 1 141 ? 9.728 -5.784 15.697 1.00 86.25 141 THR A N 1
ATOM 1145 C CA . THR A 1 141 ? 8.546 -6.580 15.355 1.00 86.25 141 THR A CA 1
ATOM 1146 C C . THR A 1 141 ? 8.738 -8.046 15.737 1.00 86.25 141 THR A C 1
ATOM 1148 O O . THR A 1 141 ? 7.871 -8.627 16.383 1.00 86.25 141 THR A O 1
ATOM 115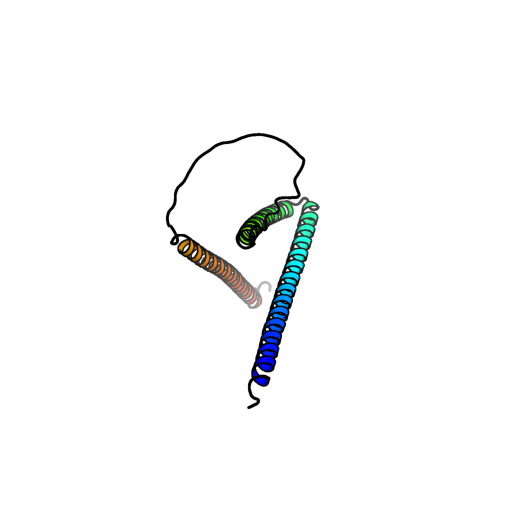1 N N . ARG A 1 142 ? 9.901 -8.633 15.421 1.00 87.06 142 ARG A N 1
ATOM 1152 C CA . ARG A 1 142 ? 10.236 -10.008 15.828 1.00 87.06 142 ARG A CA 1
ATOM 1153 C C . ARG A 1 142 ? 10.258 -10.173 17.345 1.00 87.06 142 ARG A C 1
ATOM 1155 O O . ARG A 1 142 ? 9.723 -11.150 17.848 1.00 87.06 142 ARG A O 1
ATOM 1162 N N . LEU A 1 143 ? 10.831 -9.211 18.070 1.00 88.19 143 LEU A N 1
ATOM 1163 C CA . LEU A 1 143 ? 10.860 -9.240 19.532 1.00 88.19 143 LEU A CA 1
ATOM 1164 C C . LEU A 1 143 ? 9.452 -9.167 20.134 1.00 88.19 143 LEU A C 1
ATOM 1166 O O . LEU A 1 143 ? 9.180 -9.851 21.116 1.00 88.19 143 LEU A O 1
ATOM 1170 N N . LYS A 1 144 ? 8.560 -8.352 19.557 1.00 92.75 144 LYS A N 1
ATOM 1171 C CA . LYS A 1 144 ? 7.163 -8.262 19.995 1.00 92.75 144 LYS A CA 1
ATOM 1172 C C . LYS A 1 144 ? 6.457 -9.612 19.845 1.00 92.75 144 LYS A C 1
ATOM 1174 O O . LYS A 1 144 ? 5.923 -10.111 20.828 1.00 92.75 144 LYS A O 1
ATOM 1179 N N . TYR A 1 145 ? 6.536 -10.225 18.664 1.00 89.50 145 TYR A N 1
ATOM 1180 C CA . TYR A 1 145 ? 5.914 -11.529 18.427 1.00 89.50 145 TYR A CA 1
ATOM 1181 C C . TYR A 1 145 ? 6.518 -12.638 19.294 1.00 89.50 145 TYR A C 1
ATOM 1183 O O . TYR A 1 145 ? 5.775 -13.431 19.855 1.00 89.50 145 TYR A O 1
ATOM 1191 N N . ALA A 1 146 ? 7.840 -12.649 19.493 1.00 88.38 146 ALA A N 1
ATOM 1192 C CA . ALA A 1 146 ? 8.488 -13.621 20.375 1.00 88.38 146 ALA A CA 1
ATOM 1193 C C . ALA A 1 146 ? 8.031 -13.487 21.841 1.00 88.38 146 ALA A C 1
ATOM 1195 O O . ALA A 1 146 ? 7.899 -14.488 22.542 1.00 88.38 146 ALA A O 1
ATOM 1196 N N . LYS A 1 147 ? 7.770 -12.260 22.317 1.00 88.94 147 LYS A N 1
ATOM 1197 C CA . LYS A 1 147 ? 7.205 -12.031 23.657 1.00 88.94 147 LYS A CA 1
ATOM 1198 C C . LYS A 1 147 ? 5.763 -12.521 23.758 1.00 88.94 147 LYS A C 1
ATOM 1200 O O . LYS A 1 147 ? 5.433 -13.200 24.723 1.00 88.94 147 LYS A O 1
ATOM 1205 N N . GLU A 1 148 ? 4.931 -12.207 22.768 1.00 89.75 148 GLU A N 1
ATOM 1206 C CA . GLU A 1 148 ? 3.536 -12.665 22.722 1.00 89.75 148 GLU A CA 1
ATOM 1207 C C . GLU A 1 148 ? 3.453 -14.200 22.667 1.00 89.75 148 GLU A C 1
ATOM 1209 O O . GLU A 1 148 ? 2.668 -14.805 23.395 1.00 89.75 148 GLU A O 1
ATOM 1214 N N . GLU A 1 149 ? 4.315 -14.846 21.880 1.00 86.31 149 GLU A N 1
ATOM 1215 C CA . GLU A 1 149 ? 4.414 -16.306 21.803 1.00 86.31 149 GLU A CA 1
ATOM 1216 C C . GLU A 1 149 ? 4.859 -16.925 23.138 1.00 86.31 149 GLU A C 1
ATOM 1218 O O . GLU A 1 149 ? 4.258 -17.894 23.603 1.00 86.31 149 GLU A O 1
ATOM 1223 N N . ALA A 1 150 ? 5.853 -16.334 23.810 1.00 87.44 150 ALA A N 1
ATOM 1224 C CA . ALA A 1 150 ? 6.290 -16.785 25.130 1.00 87.44 150 ALA A CA 1
ATOM 1225 C C . ALA A 1 150 ? 5.188 -16.642 26.196 1.00 87.44 150 ALA A C 1
ATOM 1227 O O . ALA A 1 150 ? 5.012 -17.536 27.026 1.00 87.44 150 ALA A O 1
ATOM 1228 N N . GLU A 1 151 ? 4.414 -15.552 26.168 1.00 88.69 151 GLU A N 1
ATOM 1229 C CA . GLU A 1 151 ? 3.268 -15.363 27.064 1.00 88.69 151 GLU A CA 1
ATOM 1230 C C . GLU A 1 151 ? 2.155 -16.383 26.802 1.00 88.69 151 GLU A C 1
ATOM 1232 O O . GLU A 1 151 ? 1.566 -16.906 27.752 1.00 88.69 151 GLU A O 1
ATOM 1237 N N . LEU A 1 152 ? 1.877 -16.702 25.534 1.00 88.75 152 LEU A N 1
ATOM 1238 C CA . LEU A 1 152 ? 0.901 -17.728 25.168 1.00 88.75 152 LEU A CA 1
ATOM 1239 C C . LEU A 1 152 ? 1.338 -19.113 25.643 1.00 88.75 152 LEU A C 1
ATOM 1241 O O . LEU A 1 152 ? 0.542 -19.809 26.272 1.00 88.75 152 LEU A O 1
ATOM 1245 N N . LEU A 1 153 ? 2.603 -19.482 25.427 1.00 86.38 153 LEU A N 1
ATOM 1246 C CA . LEU A 1 153 ? 3.165 -20.740 25.921 1.00 86.38 153 LEU A CA 1
ATOM 1247 C C . LEU A 1 153 ? 3.108 -20.823 27.450 1.00 86.38 153 LEU A C 1
ATOM 1249 O O . LEU A 1 153 ? 2.746 -21.864 28.001 1.00 86.38 153 LEU A O 1
ATOM 1253 N N . HIS A 1 154 ? 3.406 -19.724 28.147 1.00 88.56 154 HIS A N 1
ATOM 1254 C CA . HIS A 1 154 ? 3.298 -19.669 29.601 1.00 88.56 154 HIS A CA 1
ATOM 1255 C C . HIS A 1 154 ? 1.846 -19.849 30.065 1.00 88.56 154 HIS A C 1
ATOM 1257 O O . HIS A 1 154 ? 1.588 -20.644 30.966 1.00 88.56 154 HIS A O 1
ATOM 1263 N N . ARG A 1 155 ? 0.880 -19.161 29.440 1.00 88.25 155 ARG A N 1
ATOM 1264 C CA . ARG A 1 155 ? -0.554 -19.319 29.754 1.00 88.25 155 ARG A CA 1
ATOM 1265 C C . ARG A 1 155 ? -1.062 -20.726 29.453 1.00 88.25 155 ARG A C 1
ATOM 1267 O O . ARG A 1 155 ? -1.863 -21.273 30.208 1.00 88.25 155 ARG A O 1
ATOM 1274 N N . GLU A 1 156 ? -0.602 -21.338 28.369 1.00 86.25 156 GLU A N 1
ATOM 1275 C CA . GLU A 1 156 ? -0.963 -22.713 28.035 1.00 86.25 156 GLU A CA 1
ATOM 1276 C C . GLU A 1 156 ? -0.402 -23.699 29.070 1.00 86.25 156 GLU A C 1
ATOM 1278 O O . GLU A 1 156 ? -1.108 -24.612 29.506 1.00 86.25 156 GLU A O 1
ATOM 1283 N N . ALA A 1 157 ? 0.840 -23.491 29.515 1.00 84.62 157 ALA A N 1
ATOM 1284 C CA . ALA A 1 157 ? 1.462 -24.289 30.563 1.00 84.62 157 ALA A CA 1
ATOM 1285 C C . ALA A 1 157 ? 0.731 -24.147 31.908 1.00 84.62 157 ALA A C 1
ATOM 1287 O O . ALA A 1 157 ? 0.468 -25.163 32.556 1.00 84.62 157 ALA A O 1
ATOM 1288 N N . THR A 1 158 ? 0.333 -22.931 32.304 1.00 83.50 158 THR A N 1
ATOM 1289 C CA . THR A 1 158 ? -0.440 -22.714 33.539 1.00 83.50 158 THR A CA 1
ATOM 1290 C C . THR A 1 158 ? -1.814 -23.373 33.464 1.00 83.50 158 THR A C 1
ATOM 1292 O O . THR A 1 158 ? -2.186 -24.099 34.380 1.00 83.50 158 THR A O 1
ATOM 1295 N N . LEU A 1 159 ? -2.532 -23.233 32.344 1.00 82.00 159 LEU A N 1
ATOM 1296 C CA . LEU A 1 159 ? -3.833 -23.884 32.152 1.00 82.00 159 LEU A CA 1
ATOM 1297 C C . LEU A 1 159 ? -3.719 -25.416 32.136 1.00 82.00 159 LEU A C 1
ATOM 1299 O O . LEU A 1 159 ? -4.594 -26.117 32.646 1.00 82.00 159 LEU A O 1
ATOM 1303 N N . LYS A 1 160 ? -2.643 -25.969 31.564 1.00 82.50 160 LYS A N 1
ATOM 1304 C CA . LYS A 1 160 ? -2.359 -27.412 31.615 1.00 82.50 160 LYS A CA 1
ATOM 1305 C C . LYS A 1 160 ? -2.035 -27.884 33.035 1.00 82.50 160 LYS A C 1
ATOM 1307 O O . LYS A 1 160 ? -2.449 -28.984 33.398 1.00 82.50 160 LYS A O 1
ATOM 1312 N N . ALA A 1 161 ? -1.326 -27.081 33.827 1.00 77.44 161 ALA A N 1
ATOM 1313 C CA . ALA A 1 161 ? -1.038 -27.383 35.227 1.00 77.44 161 ALA A CA 1
ATOM 1314 C C . ALA A 1 161 ? -2.314 -27.354 36.087 1.00 77.44 161 ALA A C 1
ATOM 1316 O O . ALA A 1 161 ? -2.561 -28.296 36.837 1.00 77.44 161 ALA A O 1
ATOM 1317 N N . GLU A 1 162 ? -3.174 -26.349 35.906 1.00 74.38 162 GLU A N 1
ATOM 1318 C CA . GLU A 1 162 ? -4.482 -26.259 36.572 1.00 74.38 162 GLU A CA 1
ATOM 1319 C C . GLU A 1 162 ? -5.395 -27.437 36.212 1.00 74.38 162 GLU A C 1
ATOM 1321 O O . GLU A 1 162 ? -6.045 -28.008 37.082 1.00 74.38 162 GLU A O 1
ATOM 1326 N N . LYS A 1 163 ? -5.400 -27.875 34.946 1.00 72.06 163 LYS A N 1
ATOM 1327 C CA . LYS A 1 163 ? -6.170 -29.055 34.515 1.00 72.06 163 LYS A CA 1
ATOM 1328 C C . LYS A 1 163 ? -5.620 -30.380 35.052 1.00 72.06 163 LYS A C 1
ATOM 1330 O O . LYS A 1 163 ? -6.386 -31.328 35.198 1.00 72.06 163 LYS A O 1
ATOM 1335 N N . LYS A 1 164 ? -4.310 -30.478 35.314 1.00 66.00 164 LYS A N 1
ATOM 1336 C CA . LYS A 1 164 ? -3.674 -31.683 35.883 1.00 66.00 164 LYS A CA 1
ATOM 1337 C C . LYS A 1 164 ? -3.783 -31.773 37.404 1.00 66.00 164 LYS A C 1
ATOM 1339 O O . LYS A 1 164 ? -3.673 -32.878 37.927 1.00 66.00 164 LYS A O 1
ATOM 1344 N N . CYS A 1 165 ? -4.021 -30.662 38.095 1.00 53.06 165 CYS A N 1
ATOM 1345 C CA . CYS A 1 165 ? -4.325 -30.640 39.521 1.00 53.06 165 CYS A CA 1
ATOM 1346 C C . CYS A 1 165 ? -5.824 -30.391 39.722 1.00 53.06 165 CYS A C 1
ATOM 1348 O O . CYS A 1 165 ? -6.216 -29.244 39.952 1.00 53.06 165 CYS A O 1
ATOM 1350 N N . PRO A 1 166 ? -6.686 -31.427 39.679 1.00 54.44 166 PRO A N 1
ATOM 1351 C CA . PRO A 1 166 ? -8.021 -31.273 40.226 1.00 54.44 166 PRO A CA 1
ATOM 1352 C C . PRO A 1 166 ? -7.853 -30.866 41.691 1.00 54.44 166 PRO A C 1
ATOM 1354 O O . PRO A 1 166 ? -7.298 -31.622 42.492 1.00 54.44 166 PRO A O 1
ATOM 1357 N N . ARG A 1 167 ? -8.279 -29.643 42.029 1.00 55.34 167 ARG A N 1
ATOM 1358 C CA . ARG A 1 167 ? -8.458 -29.228 43.420 1.00 55.34 167 ARG A CA 1
ATOM 1359 C C . ARG A 1 167 ? -9.258 -30.329 44.101 1.00 55.34 167 ARG A C 1
ATOM 1361 O O . ARG A 1 167 ? -10.412 -30.569 43.750 1.00 55.34 167 ARG A O 1
ATOM 1368 N N . TYR A 1 168 ? -8.619 -31.010 45.042 1.00 51.75 168 TYR A N 1
ATOM 1369 C CA . TYR A 1 168 ? -9.266 -31.920 45.970 1.00 51.75 168 TYR A CA 1
ATOM 1370 C C . TYR A 1 168 ? -10.076 -31.061 46.946 1.00 51.75 168 TYR A C 1
ATOM 1372 O O . TYR A 1 168 ? -9.688 -30.848 48.089 1.00 51.75 168 TYR A O 1
ATOM 1380 N N . GLU A 1 169 ? -11.168 -30.4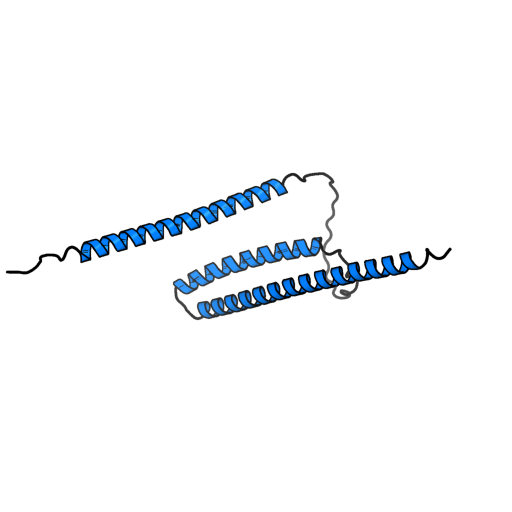81 46.462 1.00 55.09 169 GLU A N 1
ATOM 1381 C CA . GLU A 1 169 ? -12.172 -29.840 47.294 1.00 55.09 169 GLU A CA 1
ATOM 1382 C C . GLU A 1 169 ? -13.463 -30.655 47.198 1.00 55.09 169 GLU A C 1
ATOM 1384 O O . GLU A 1 169 ? -13.945 -30.965 46.111 1.00 55.09 169 GLU A O 1
ATOM 1389 N N . ALA A 1 170 ? -13.994 -30.973 48.382 1.00 50.50 170 ALA A N 1
ATOM 1390 C CA . ALA A 1 170 ? -15.261 -31.639 48.685 1.00 50.50 170 ALA A CA 1
ATOM 1391 C C . ALA A 1 170 ? -15.282 -33.184 48.730 1.00 50.50 170 ALA A C 1
ATOM 1393 O O . ALA A 1 170 ? -15.863 -33.849 47.877 1.00 50.50 170 ALA A O 1
ATOM 1394 N N . ARG A 1 171 ? -14.824 -33.742 49.862 1.00 42.19 171 ARG A N 1
ATOM 1395 C CA . ARG A 1 171 ? -15.635 -34.706 50.633 1.00 42.19 171 ARG A CA 1
ATOM 1396 C C . ARG A 1 171 ? -15.574 -34.358 52.123 1.00 42.19 171 ARG A C 1
ATOM 1398 O O . ARG A 1 171 ? -14.563 -34.597 52.778 1.00 42.19 171 ARG A O 1
ATOM 1405 N N . ARG A 1 172 ? -16.646 -33.721 52.601 1.00 42.56 172 ARG A N 1
ATOM 1406 C CA . ARG A 1 172 ? -17.177 -33.973 53.945 1.00 42.56 172 ARG A CA 1
ATOM 1407 C C . ARG A 1 172 ? -17.861 -35.334 53.933 1.00 42.56 172 ARG A C 1
ATOM 1409 O O . ARG A 1 172 ? -18.364 -35.698 52.844 1.00 42.56 172 ARG A O 1
#